Protein AF-A0A954BQ92-F1 (afdb_monomer_lite)

Foldseek 3Di:
DDDDPPPLDLPQLLAAQSQVVVCLVCLVVVCVVVVHDSVVSLQAADEAEAAASRLNNSLSCLPRNNCPLSHAYYEAAQHQDDNLLSVLVVLLVQRHEYAYEHEPVCVVSLVVSVVSNVVSVQDEAQDQDQAGGGNYYYYHYDPDDRVCRCVPVNVVVVNVVRYDDDRPDDD

Secondary structure (DSSP, 8-state):
----------GGGGSTTHHHHHHHHHHHHHHHHHTS-HHHHHHSPEEEEEEGGGHHHHHHHHHTS--GGGEEEEEEES--SS-HHHHHHHHHT-SSEEEEEE-GGGHHHHHHHHHHHHHTT---BSS--SSB-TT-EEEEE--S-TTTTTTTT-HHHHHHTTB-PPPPP--

Structure (mmCIF, N/CA/C/O backbone):
data_AF-A0A954BQ92-F1
#
_entry.id   AF-A0A954BQ92-F1
#
l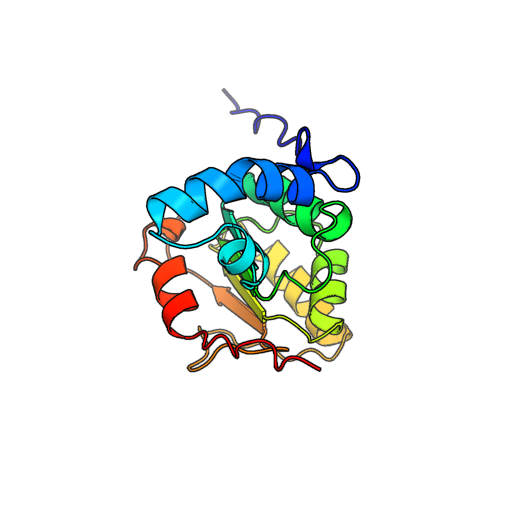oop_
_atom_site.group_PDB
_atom_site.id
_atom_site.type_symbol
_atom_site.label_atom_id
_atom_site.label_alt_id
_atom_site.label_comp_id
_atom_site.label_asym_id
_atom_site.label_entity_id
_atom_site.label_seq_id
_atom_site.pdbx_PDB_ins_code
_atom_site.Cartn_x
_atom_site.Cartn_y
_atom_site.Cartn_z
_atom_site.occupancy
_atom_site.B_iso_or_equiv
_atom_site.auth_seq_id
_atom_site.auth_comp_id
_atom_site.auth_asym_id
_atom_site.auth_atom_id
_atom_site.pdbx_PDB_model_num
ATOM 1 N N . LEU A 1 1 ? 11.957 27.428 -14.707 1.00 34.81 1 LEU A N 1
ATOM 2 C CA . LEU A 1 1 ? 11.793 27.307 -13.245 1.00 34.81 1 LEU A CA 1
ATOM 3 C C . LEU A 1 1 ? 11.556 25.841 -12.937 1.00 34.81 1 LEU A C 1
ATOM 5 O O . LEU A 1 1 ? 10.531 25.314 -13.349 1.00 34.81 1 LEU A O 1
ATOM 9 N N . GLY A 1 2 ? 12.549 25.173 -12.351 1.00 41.41 2 GLY A N 1
ATOM 10 C CA . GLY A 1 2 ? 12.405 23.792 -11.903 1.00 41.41 2 GLY A CA 1
ATOM 11 C C . GLY A 1 2 ? 11.449 23.765 -10.720 1.00 41.41 2 GLY A C 1
ATOM 12 O O . GLY A 1 2 ? 11.697 24.437 -9.725 1.00 41.41 2 GLY A O 1
ATOM 13 N N . LEU A 1 3 ? 10.339 23.046 -10.866 1.00 43.16 3 LEU A N 1
ATOM 14 C CA . LEU A 1 3 ? 9.513 22.639 -9.739 1.00 43.16 3 LEU A CA 1
ATOM 15 C C . LEU A 1 3 ? 10.374 21.707 -8.887 1.00 43.16 3 LEU A C 1
ATOM 17 O O . LEU A 1 3 ? 10.544 20.537 -9.226 1.00 43.16 3 LEU A O 1
ATOM 21 N N . GLU A 1 4 ? 10.968 22.248 -7.825 1.00 41.66 4 GLU A N 1
ATOM 22 C CA . GLU A 1 4 ? 11.440 21.433 -6.713 1.00 41.66 4 GLU A CA 1
ATOM 23 C C . GLU A 1 4 ? 10.261 20.566 -6.275 1.00 41.66 4 GLU A C 1
ATOM 25 O O . GLU A 1 4 ? 9.204 21.068 -5.883 1.00 41.66 4 GLU A O 1
ATOM 30 N N . VAL A 1 5 ? 10.421 19.251 -6.426 1.00 47.09 5 VAL A N 1
ATOM 31 C CA . VAL A 1 5 ? 9.535 18.269 -5.814 1.00 47.09 5 VAL A CA 1
ATOM 32 C C . VAL A 1 5 ? 9.545 18.609 -4.333 1.00 47.09 5 VAL A C 1
ATOM 34 O O . VAL A 1 5 ? 10.586 18.471 -3.693 1.00 47.09 5 VAL A O 1
ATOM 37 N N . ALA A 1 6 ? 8.425 19.137 -3.826 1.00 48.72 6 ALA A N 1
ATOM 38 C CA . ALA A 1 6 ? 8.273 19.467 -2.418 1.00 48.72 6 ALA A CA 1
ATOM 39 C C . ALA A 1 6 ? 8.827 18.302 -1.604 1.00 48.72 6 ALA A C 1
ATOM 41 O O . ALA A 1 6 ? 8.466 17.150 -1.873 1.00 48.72 6 ALA A O 1
ATOM 42 N N . ASP A 1 7 ? 9.746 18.615 -0.693 1.00 52.81 7 ASP A N 1
ATOM 43 C CA . ASP A 1 7 ? 10.447 17.653 0.144 1.00 52.81 7 ASP A CA 1
ATOM 44 C C . ASP A 1 7 ? 9.396 16.695 0.714 1.00 52.81 7 ASP A C 1
ATOM 46 O O . ASP A 1 7 ? 8.582 17.079 1.556 1.00 52.81 7 ASP A O 1
ATOM 50 N N . SER A 1 8 ? 9.285 15.495 0.127 1.00 58.53 8 SER A N 1
ATOM 51 C CA . SER A 1 8 ? 8.134 14.597 0.317 1.00 58.53 8 SER A CA 1
ATOM 52 C C . SER A 1 8 ? 8.294 13.851 1.642 1.00 58.53 8 SER A C 1
ATOM 54 O O . SER A 1 8 ? 8.355 12.626 1.715 1.00 58.53 8 SER A O 1
ATOM 56 N N . TYR A 1 9 ? 8.479 14.629 2.702 1.00 69.75 9 TYR A N 1
ATOM 57 C CA . TYR A 1 9 ? 8.734 14.187 4.050 1.00 69.75 9 TYR A CA 1
ATOM 58 C C . TYR A 1 9 ? 7.446 13.575 4.616 1.00 69.75 9 TYR A C 1
ATOM 60 O O . TYR A 1 9 ? 6.396 14.219 4.586 1.00 69.75 9 TYR A O 1
ATOM 68 N N . PRO A 1 10 ? 7.497 12.357 5.180 1.00 73.81 10 PRO A N 1
ATOM 69 C CA . PRO A 1 10 ? 6.305 11.651 5.658 1.00 73.81 10 PRO A CA 1
ATOM 70 C C . PRO A 1 10 ? 5.666 12.297 6.903 1.00 73.81 10 PRO A C 1
ATOM 72 O O . PRO A 1 10 ? 4.624 11.849 7.384 1.00 73.81 10 PRO A O 1
ATOM 75 N N . GLY A 1 11 ? 6.270 13.350 7.463 1.00 85.56 11 GLY A N 1
ATOM 76 C CA . GLY A 1 11 ? 5.728 14.071 8.609 1.00 85.56 11 GLY A CA 1
ATOM 77 C C . GLY A 1 11 ? 5.597 13.166 9.834 1.00 85.56 11 GLY A C 1
ATOM 78 O O . GLY A 1 11 ? 6.506 12.408 10.173 1.00 85.56 11 GLY A O 1
ATOM 79 N N . LYS A 1 12 ? 4.442 13.223 10.509 1.00 88.50 12 LYS A N 1
ATOM 80 C CA . LYS A 1 12 ? 4.156 12.368 11.674 1.00 88.50 12 LYS A CA 1
ATOM 81 C C . LYS A 1 12 ? 4.088 10.873 11.326 1.00 88.50 12 LYS A C 1
ATOM 83 O O . LYS A 1 12 ? 4.293 10.068 12.228 1.00 88.50 12 LYS A O 1
ATOM 88 N N . LEU A 1 13 ? 3.877 10.502 10.058 1.00 88.38 13 LEU A N 1
ATOM 89 C CA . LEU A 1 13 ? 3.882 9.101 9.612 1.00 88.38 13 LEU A CA 1
ATOM 90 C C . LEU A 1 13 ? 5.287 8.481 9.647 1.00 88.38 13 LEU A C 1
ATOM 92 O O . LEU A 1 13 ? 5.413 7.263 9.696 1.00 88.38 13 LEU A O 1
ATOM 96 N N . GLY A 1 14 ? 6.332 9.318 9.674 1.00 84.31 14 GLY A N 1
ATOM 97 C CA . GLY A 1 14 ? 7.726 8.909 9.878 1.00 84.31 14 GLY A CA 1
ATOM 98 C C . GLY A 1 14 ? 8.062 8.489 11.307 1.00 84.31 14 GLY A C 1
ATOM 99 O O . GLY A 1 14 ? 9.168 8.026 11.565 1.00 84.31 14 GLY A O 1
ATOM 100 N N . ARG A 1 15 ? 7.144 8.680 12.263 1.00 91.44 15 ARG A N 1
ATOM 101 C CA . ARG A 1 15 ? 7.358 8.301 13.664 1.00 91.44 15 ARG A CA 1
ATOM 102 C C . ARG A 1 15 ? 6.916 6.854 13.891 1.00 91.44 15 ARG A C 1
ATOM 104 O O . ARG A 1 15 ? 5.925 6.441 13.288 1.00 91.44 15 ARG A O 1
ATOM 111 N N . PRO A 1 16 ? 7.561 6.111 14.809 1.00 92.62 16 PRO A N 1
ATOM 112 C CA . PRO A 1 16 ? 7.059 4.810 15.240 1.00 92.62 16 PRO A CA 1
ATOM 113 C C . PRO A 1 16 ? 5.588 4.894 15.678 1.00 92.62 16 PRO A C 1
ATOM 115 O O . PRO A 1 16 ? 5.240 5.706 16.535 1.00 92.62 16 PRO A O 1
ATOM 118 N N . GLY A 1 17 ? 4.722 4.088 15.062 1.00 92.81 17 GLY A N 1
ATOM 119 C CA . GLY A 1 17 ? 3.275 4.063 15.299 1.00 92.81 17 GLY A CA 1
ATOM 120 C C . GLY A 1 17 ? 2.493 5.244 14.709 1.00 92.81 17 GLY A C 1
ATOM 121 O O . GLY A 1 17 ? 1.307 5.383 14.996 1.00 92.81 17 GLY A O 1
ATOM 122 N N . GLY A 1 18 ? 3.117 6.105 13.897 1.00 93.50 18 GLY A N 1
ATOM 123 C CA . GLY A 1 18 ? 2.498 7.337 13.399 1.00 93.50 18 GLY A CA 1
ATOM 124 C C . GLY A 1 18 ? 1.237 7.099 12.566 1.00 93.50 18 GLY A C 1
ATOM 125 O O . GLY A 1 18 ? 0.247 7.812 12.722 1.00 93.50 18 GLY A O 1
ATOM 126 N N . THR A 1 19 ? 1.238 6.067 11.722 1.00 94.31 19 THR A N 1
ATOM 127 C CA . THR A 1 19 ? 0.059 5.715 10.919 1.00 94.31 19 THR A CA 1
ATOM 128 C C . THR A 1 19 ? -1.044 5.097 11.775 1.00 94.31 19 THR A C 1
ATOM 130 O O . THR A 1 19 ? -2.206 5.451 11.604 1.00 94.31 19 THR A O 1
ATOM 133 N N . ALA A 1 20 ? -0.711 4.235 12.739 1.00 94.69 20 ALA A N 1
ATOM 134 C CA . ALA A 1 20 ? -1.680 3.700 13.694 1.00 94.69 20 ALA A CA 1
ATOM 135 C C . ALA A 1 20 ? -2.348 4.817 14.510 1.00 94.69 20 ALA A C 1
ATOM 137 O O . ALA A 1 20 ? -3.561 4.779 14.701 1.00 94.69 20 ALA A O 1
ATOM 138 N N . ALA A 1 21 ? -1.588 5.836 14.922 1.00 95.19 21 ALA A N 1
ATOM 139 C CA . ALA A 1 21 ? -2.128 7.011 15.601 1.00 95.19 21 ALA A CA 1
ATOM 140 C C . ALA A 1 21 ? -3.103 7.793 14.707 1.00 95.19 21 ALA A C 1
ATOM 142 O O . ALA A 1 21 ? -4.207 8.096 15.148 1.00 95.19 21 ALA A O 1
ATOM 143 N N . LEU A 1 22 ? -2.746 8.045 13.440 1.00 95.12 22 LEU A N 1
ATOM 144 C CA . LEU A 1 22 ? -3.651 8.694 12.482 1.00 95.12 22 LEU A CA 1
ATOM 145 C C . LEU A 1 22 ? -4.955 7.903 12.304 1.00 95.12 22 LEU A C 1
ATOM 147 O O . LEU A 1 22 ? -6.037 8.485 12.294 1.00 95.12 22 LEU A O 1
ATOM 151 N N . ILE A 1 23 ? -4.865 6.579 12.163 1.00 95.06 23 ILE A N 1
ATOM 152 C CA . ILE A 1 23 ? -6.051 5.732 12.012 1.00 95.06 23 ILE A CA 1
ATOM 153 C C . ILE A 1 23 ? -6.906 5.785 13.276 1.00 95.06 23 ILE A C 1
ATOM 155 O O . ILE A 1 23 ? -8.111 5.968 13.166 1.00 95.06 23 ILE A O 1
ATOM 159 N N . ALA A 1 24 ? -6.299 5.691 14.460 1.00 95.38 24 ALA A N 1
ATOM 160 C CA . ALA A 1 24 ? -7.016 5.797 15.727 1.00 95.38 24 ALA A CA 1
ATOM 161 C C . ALA A 1 24 ? -7.727 7.153 15.886 1.00 95.38 24 ALA A C 1
ATOM 163 O O . ALA A 1 24 ? -8.864 7.190 16.347 1.00 95.38 24 ALA A O 1
ATOM 164 N N . GLU A 1 25 ? -7.095 8.250 15.457 1.00 96.75 25 GLU A N 1
ATOM 165 C CA . GLU A 1 25 ? -7.699 9.589 15.453 1.00 96.75 25 GLU A CA 1
ATOM 166 C C . GLU A 1 25 ? -8.899 9.699 14.504 1.00 96.75 25 GLU A C 1
ATOM 168 O O . GLU A 1 25 ? -9.825 10.448 14.808 1.00 96.75 25 GLU A O 1
ATOM 173 N N . ALA A 1 26 ? -8.884 8.974 13.379 1.00 96.44 26 ALA A N 1
ATOM 174 C CA . ALA A 1 26 ? -9.943 8.988 12.368 1.00 96.44 26 ALA A CA 1
ATOM 175 C C . ALA A 1 26 ? -11.066 7.966 12.623 1.00 96.44 26 ALA A C 1
ATOM 177 O O . ALA A 1 26 ? -12.165 8.106 12.080 1.00 96.44 26 ALA A O 1
ATOM 178 N N . THR A 1 27 ? -10.807 6.921 13.415 1.00 97.31 27 THR A N 1
ATOM 179 C CA . THR A 1 27 ? -11.748 5.822 13.678 1.00 97.31 27 THR A CA 1
ATOM 180 C C . THR A 1 27 ? -13.128 6.309 14.143 1.00 97.31 27 THR A C 1
ATOM 182 O O . THR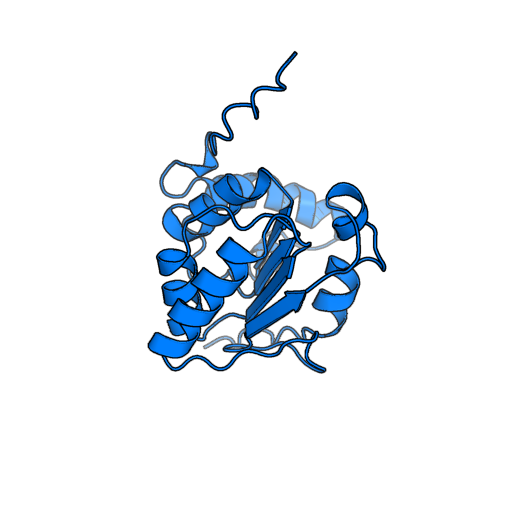 A 1 27 ? -14.117 5.843 13.570 1.00 97.31 27 THR A O 1
ATOM 185 N N . PRO A 1 28 ? -13.263 7.225 15.128 1.00 97.38 28 PRO A N 1
ATOM 186 C CA . PRO A 1 28 ? -14.580 7.671 15.591 1.00 97.38 28 PRO A CA 1
ATOM 187 C C . PRO A 1 28 ? -15.420 8.332 14.489 1.00 97.38 28 PRO A C 1
ATOM 189 O O . PRO A 1 28 ? -16.612 8.059 14.369 1.00 97.38 28 PRO A O 1
ATOM 192 N N . GLN A 1 29 ? -14.795 9.151 13.647 1.00 97.75 29 GLN A N 1
ATOM 193 C CA . GLN A 1 29 ? -15.446 9.884 12.562 1.00 97.75 29 GLN A CA 1
ATOM 194 C C . GLN A 1 29 ? -15.824 8.936 11.423 1.00 97.75 29 GLN A C 1
ATOM 196 O O . GLN A 1 29 ? -16.904 9.051 10.851 1.00 97.75 29 GLN A O 1
ATOM 201 N N . LEU A 1 30 ? -14.967 7.960 11.109 1.00 96.50 30 LEU A N 1
ATOM 202 C CA . LEU A 1 30 ? -15.291 6.909 10.142 1.00 96.50 30 LEU A CA 1
ATOM 203 C C . LEU A 1 30 ? -16.458 6.042 10.622 1.00 96.50 30 LEU A C 1
ATOM 205 O O . LEU A 1 30 ? -17.314 5.679 9.818 1.00 96.50 30 LEU A O 1
ATOM 209 N N . ALA A 1 31 ? -16.508 5.731 11.918 1.00 97.50 31 ALA A N 1
ATOM 210 C CA . ALA A 1 31 ? -17.599 4.974 12.518 1.00 97.50 31 ALA A CA 1
ATOM 211 C C . ALA A 1 31 ? -18.934 5.727 12.400 1.00 97.50 31 ALA A C 1
ATOM 213 O O . ALA A 1 31 ? -19.928 5.141 11.970 1.00 97.50 31 ALA A O 1
ATOM 214 N N . GLU A 1 32 ? -18.934 7.031 12.688 1.00 97.75 32 GLU A N 1
ATOM 215 C CA . GLU A 1 32 ? -20.100 7.903 12.513 1.00 97.75 32 GLU A CA 1
ATOM 216 C C . GLU A 1 32 ? -20.557 7.958 11.048 1.00 97.75 32 GLU A C 1
ATOM 218 O O . GLU A 1 32 ? -21.716 7.667 10.754 1.00 97.75 32 GLU A O 1
ATOM 223 N N . LEU A 1 33 ? -19.642 8.246 10.115 1.00 97.19 33 LEU A N 1
ATOM 224 C CA . LEU A 1 33 ? -19.946 8.343 8.682 1.00 97.19 33 LEU A CA 1
ATOM 225 C C . LEU A 1 33 ? -20.484 7.033 8.093 1.00 97.19 33 LEU A C 1
ATOM 227 O O . LEU A 1 33 ? -21.337 7.058 7.208 1.00 97.19 33 LEU A O 1
ATOM 231 N N . ALA A 1 34 ? -19.984 5.893 8.567 1.00 94.56 34 ALA A N 1
ATOM 232 C CA . ALA A 1 34 ? -20.411 4.575 8.110 1.00 94.56 34 ALA A CA 1
ATOM 233 C C . ALA A 1 34 ? -21.619 4.015 8.886 1.00 94.56 34 ALA A C 1
ATOM 235 O O . ALA A 1 34 ? -22.092 2.930 8.550 1.00 94.56 34 ALA A O 1
ATOM 236 N N . GLY A 1 35 ? -22.119 4.714 9.914 1.00 96.81 35 GLY A N 1
ATOM 237 C CA . GLY A 1 35 ? -23.233 4.243 10.744 1.00 96.81 35 GLY A CA 1
ATOM 238 C C . GLY A 1 35 ? -22.920 2.947 11.500 1.00 96.81 35 GLY A C 1
ATOM 239 O O . GLY A 1 35 ? -23.772 2.067 11.609 1.00 96.81 35 GLY A O 1
ATOM 240 N N . THR A 1 36 ? -21.685 2.801 11.984 1.00 96.62 36 THR A N 1
ATOM 241 C CA . THR A 1 36 ? -21.159 1.590 12.635 1.00 96.62 36 THR A CA 1
ATOM 242 C C . THR A 1 36 ? -20.412 1.939 13.929 1.00 96.62 36 THR A C 1
ATOM 244 O O . THR A 1 36 ? -20.262 3.107 14.274 1.00 96.62 36 THR A O 1
ATOM 247 N N . SER A 1 37 ? -19.934 0.943 14.681 1.00 97.12 37 SER A N 1
ATOM 248 C CA . SER A 1 37 ? -19.092 1.187 15.862 1.00 97.12 37 SER A CA 1
ATOM 249 C C . SER A 1 37 ? -17.609 1.367 15.515 1.00 97.12 37 SER A C 1
ATOM 251 O O . SER A 1 37 ? -17.100 0.774 14.562 1.00 97.12 37 SER A O 1
ATOM 253 N N . ALA A 1 38 ? -16.887 2.120 16.351 1.00 96.38 38 ALA A N 1
ATOM 254 C CA . ALA A 1 38 ? -15.428 2.242 16.281 1.00 96.38 38 ALA A CA 1
ATOM 255 C C . ALA A 1 38 ? -14.731 0.869 16.316 1.00 96.38 38 ALA A C 1
ATOM 257 O O . ALA A 1 38 ? -13.859 0.600 15.496 1.00 96.38 38 ALA A O 1
ATOM 258 N N . ALA A 1 39 ? -15.198 -0.041 17.179 1.00 95.56 39 ALA A N 1
ATOM 259 C CA . ALA A 1 39 ? -14.677 -1.405 17.272 1.00 95.56 39 ALA A CA 1
ATOM 260 C C . ALA A 1 39 ? -14.823 -2.190 15.955 1.00 95.56 39 ALA A C 1
ATOM 262 O O . ALA A 1 39 ? -13.949 -2.975 15.591 1.00 95.56 39 ALA A O 1
ATOM 263 N N . GLN A 1 40 ? -15.910 -1.970 15.208 1.00 95.06 40 GLN A N 1
ATOM 264 C CA . GLN A 1 40 ? -16.069 -2.574 13.885 1.00 95.06 40 GLN A CA 1
ATOM 265 C C . GLN A 1 40 ? -15.069 -1.992 12.883 1.00 95.06 40 GLN A C 1
ATOM 267 O O . GLN A 1 40 ? -14.478 -2.768 12.142 1.00 95.06 40 GLN A O 1
ATOM 272 N N . ILE A 1 41 ? -14.821 -0.677 12.888 1.00 95.38 41 ILE A N 1
ATOM 273 C CA . ILE A 1 41 ? -13.796 -0.043 12.036 1.00 95.38 41 ILE A CA 1
ATOM 274 C C . ILE A 1 41 ? -12.388 -0.556 12.378 1.00 95.38 41 ILE A C 1
ATOM 276 O O . ILE A 1 41 ? -11.590 -0.836 11.484 1.00 95.38 41 ILE A O 1
ATOM 280 N N . GLU A 1 42 ? -12.074 -0.732 13.659 1.00 94.00 42 GLU A N 1
ATOM 281 C CA . GLU A 1 42 ? -10.790 -1.270 14.128 1.00 94.00 42 GLU A CA 1
ATOM 282 C C . GLU A 1 42 ? -10.568 -2.736 13.739 1.00 94.00 42 GLU A C 1
ATOM 284 O O . GLU A 1 42 ? -9.428 -3.154 13.547 1.00 94.00 42 GLU A O 1
ATOM 289 N N . ALA A 1 43 ? -11.638 -3.509 13.564 1.00 92.44 43 ALA A N 1
ATOM 290 C CA . ALA A 1 43 ? -11.557 -4.888 13.094 1.00 92.44 43 ALA A CA 1
ATOM 291 C C . ALA A 1 43 ? -11.388 -5.003 11.568 1.00 92.44 43 ALA A C 1
ATOM 293 O O . ALA A 1 43 ? -11.076 -6.087 11.069 1.00 92.44 43 ALA A O 1
ATOM 294 N N . LEU A 1 44 ? -11.600 -3.920 10.808 1.00 92.81 44 LEU A N 1
ATOM 295 C CA . LEU A 1 44 ? -11.501 -3.972 9.351 1.00 92.81 44 LEU A CA 1
ATOM 296 C C . LEU A 1 44 ? -10.043 -4.101 8.885 1.00 92.81 44 LEU A C 1
ATOM 298 O O . LEU A 1 44 ? -9.150 -3.445 9.444 1.00 92.81 44 LEU A O 1
ATOM 302 N N . PRO A 1 45 ? -9.798 -4.891 7.825 1.00 93.75 45 PRO A N 1
ATOM 303 C CA . PRO A 1 45 ? -8.530 -4.853 7.116 1.00 93.75 45 PRO A CA 1
ATOM 304 C C . PRO A 1 45 ? -8.328 -3.487 6.446 1.00 93.75 45 PRO A C 1
ATOM 306 O O . PRO A 1 45 ? -9.275 -2.841 5.996 1.00 93.75 45 PRO A O 1
ATOM 309 N N . LEU A 1 46 ? -7.074 -3.063 6.362 1.00 93.94 46 LEU A N 1
ATOM 310 C CA . LEU A 1 46 ? -6.632 -1.807 5.775 1.00 93.94 46 LEU A CA 1
ATOM 311 C C . LEU A 1 46 ? -6.032 -2.056 4.393 1.00 93.94 46 LEU A C 1
ATOM 313 O O . LEU A 1 46 ? -5.237 -2.979 4.207 1.00 93.94 46 LEU A O 1
ATOM 317 N N . VAL A 1 47 ? -6.372 -1.184 3.448 1.00 94.56 47 VAL A N 1
ATOM 318 C CA . VAL A 1 47 ? -5.678 -1.071 2.164 1.00 94.56 47 VAL A CA 1
ATOM 319 C C . VAL A 1 47 ? -5.015 0.293 2.114 1.00 94.56 47 VAL A C 1
ATOM 321 O O . VAL A 1 47 ? -5.682 1.312 2.293 1.00 94.56 47 VAL A O 1
ATOM 324 N N . LEU A 1 48 ? -3.706 0.314 1.882 1.00 93.75 48 LEU A N 1
ATOM 325 C CA . LEU A 1 48 ? -2.943 1.548 1.723 1.00 93.75 48 LEU A CA 1
ATOM 326 C C . LEU A 1 48 ? -2.807 1.858 0.235 1.00 93.75 48 LEU A C 1
ATOM 328 O O . LEU A 1 48 ? -2.382 1.001 -0.534 1.00 93.75 48 LEU A O 1
ATOM 332 N N . ALA A 1 49 ? -3.158 3.076 -0.171 1.00 93.50 49 ALA A N 1
ATOM 333 C CA . ALA A 1 49 ? -3.039 3.520 -1.554 1.00 93.50 49 ALA A CA 1
ATOM 334 C C . ALA A 1 49 ? -2.164 4.775 -1.640 1.00 93.50 49 ALA A C 1
ATOM 336 O O . ALA A 1 49 ? -2.352 5.713 -0.867 1.00 93.50 49 ALA A O 1
ATOM 337 N N . GLY A 1 50 ? -1.212 4.793 -2.572 1.00 92.12 50 GLY A N 1
ATOM 338 C CA . GLY A 1 50 ? -0.282 5.904 -2.772 1.00 92.12 50 GLY A CA 1
ATOM 339 C C . GLY A 1 50 ? -0.198 6.308 -4.238 1.00 92.12 50 GLY A C 1
ATOM 340 O O . GLY A 1 50 ? -0.088 5.448 -5.107 1.00 92.12 50 GLY A O 1
ATOM 341 N N . PHE A 1 51 ? -0.231 7.615 -4.499 1.00 92.56 51 PHE A N 1
ATOM 342 C CA . PHE A 1 51 ? -0.049 8.199 -5.828 1.00 92.56 51 PHE A CA 1
ATOM 343 C C . PHE A 1 51 ? 1.066 9.244 -5.809 1.00 92.56 51 PHE A C 1
ATOM 345 O O . PHE A 1 51 ? 1.112 10.061 -4.884 1.00 92.56 51 PHE A O 1
ATOM 352 N N . SER A 1 52 ? 1.926 9.255 -6.834 1.00 89.12 52 SER A N 1
ATOM 353 C CA . SER A 1 52 ? 3.005 10.237 -6.986 1.00 89.12 52 SER A CA 1
ATOM 354 C C . SER A 1 52 ? 3.828 10.378 -5.688 1.00 89.12 52 SER A C 1
ATOM 356 O O . SER A 1 52 ? 4.255 9.380 -5.106 1.00 89.12 52 SER A O 1
ATOM 358 N N . GLY A 1 53 ? 4.012 11.593 -5.165 1.00 86.19 53 GLY A N 1
ATOM 359 C CA . GLY A 1 53 ? 4.719 11.847 -3.899 1.00 86.19 53 GLY A CA 1
ATOM 360 C C . GLY A 1 53 ? 4.147 11.139 -2.656 1.00 86.19 53 GLY A C 1
ATOM 361 O O . GLY A 1 53 ? 4.832 11.049 -1.637 1.00 86.19 53 GLY A O 1
ATOM 362 N N . GLY A 1 54 ? 2.936 10.573 -2.728 1.00 87.75 54 GLY A N 1
ATOM 363 C CA . GLY A 1 54 ? 2.340 9.757 -1.665 1.00 87.75 54 GLY A CA 1
ATOM 364 C C . GLY A 1 54 ? 3.118 8.474 -1.345 1.00 87.75 54 GLY A C 1
ATOM 365 O O . GLY A 1 54 ? 2.903 7.885 -0.286 1.00 87.75 54 GLY A O 1
ATOM 366 N N . TRP A 1 55 ? 4.056 8.070 -2.208 1.00 89.38 55 TRP A N 1
ATOM 367 C CA . TRP A 1 55 ? 4.936 6.923 -1.984 1.00 89.38 55 TRP A CA 1
ATOM 368 C C . TRP A 1 55 ? 5.640 6.943 -0.637 1.00 89.38 55 TRP A C 1
ATOM 370 O O . TRP A 1 55 ? 5.572 5.972 0.106 1.00 89.38 55 TRP A O 1
ATOM 380 N N . ARG A 1 56 ? 6.275 8.065 -0.287 1.00 87.12 56 ARG A N 1
ATOM 381 C CA . ARG A 1 56 ? 7.084 8.150 0.936 1.00 87.12 56 ARG A CA 1
ATOM 382 C C . ARG A 1 56 ? 6.232 8.013 2.193 1.00 87.12 56 ARG A C 1
ATOM 384 O O . ARG A 1 56 ? 6.680 7.444 3.182 1.00 87.12 56 ARG A O 1
ATOM 391 N N . ALA A 1 57 ? 4.991 8.496 2.154 1.00 89.31 57 ALA A N 1
ATOM 392 C CA . ALA A 1 57 ? 4.029 8.294 3.233 1.00 89.31 57 ALA A CA 1
ATOM 393 C C . ALA A 1 57 ? 3.580 6.827 3.333 1.00 89.31 57 ALA A C 1
ATOM 395 O O . ALA A 1 57 ? 3.457 6.297 4.440 1.00 89.31 57 ALA A O 1
ATOM 396 N N . LEU A 1 58 ? 3.361 6.167 2.192 1.00 91.31 58 LEU A N 1
ATOM 397 C CA . LEU A 1 58 ? 2.991 4.755 2.123 1.00 91.31 58 LEU A CA 1
ATOM 398 C C . LEU A 1 58 ? 4.129 3.859 2.620 1.00 91.31 58 LEU A C 1
ATOM 400 O O . LEU A 1 58 ? 3.915 3.071 3.536 1.00 91.31 58 LEU A O 1
ATOM 404 N N . GLU A 1 59 ? 5.337 4.029 2.086 1.00 88.94 59 GLU A N 1
ATOM 405 C CA . GLU A 1 59 ? 6.547 3.317 2.506 1.00 88.94 59 GLU A CA 1
ATOM 406 C C . GLU A 1 59 ? 6.785 3.493 4.011 1.00 88.94 59 GLU A C 1
ATOM 408 O O . GLU A 1 59 ? 6.904 2.517 4.751 1.00 88.94 59 GLU A O 1
ATOM 413 N N . SER A 1 60 ? 6.738 4.735 4.501 1.00 89.06 60 SER A N 1
ATOM 414 C CA . SER A 1 60 ? 6.864 5.029 5.930 1.00 89.06 60 SER A CA 1
ATOM 415 C C . SER A 1 60 ? 5.780 4.350 6.770 1.00 89.06 60 SER A C 1
ATOM 417 O O . SER A 1 60 ? 6.047 3.911 7.887 1.00 89.06 60 SER A O 1
ATOM 419 N N . SER A 1 61 ? 4.558 4.230 6.250 1.00 91.25 61 SER A N 1
ATOM 420 C CA . SER A 1 61 ? 3.467 3.538 6.941 1.00 91.25 61 SER A CA 1
ATOM 421 C C . SER A 1 61 ? 3.685 2.029 7.026 1.00 91.25 61 SER A C 1
ATOM 423 O O . SER A 1 61 ? 3.255 1.415 8.001 1.00 91.25 61 SER A O 1
ATOM 425 N N . LEU A 1 62 ? 4.372 1.428 6.055 1.00 88.88 62 LEU A N 1
ATOM 426 C CA . LEU A 1 62 ? 4.739 0.013 6.106 1.00 88.88 62 LEU A CA 1
ATOM 427 C C . LEU A 1 62 ? 5.853 -0.237 7.125 1.00 88.88 62 LEU A C 1
ATOM 429 O O . LEU A 1 62 ? 5.742 -1.158 7.929 1.00 88.88 62 LEU A O 1
ATOM 433 N N . ILE A 1 63 ? 6.889 0.607 7.136 1.00 87.06 63 ILE A N 1
ATOM 434 C CA . ILE A 1 63 ? 8.075 0.418 7.990 1.00 87.06 63 ILE A CA 1
ATOM 435 C C . ILE A 1 63 ? 7.797 0.837 9.439 1.00 87.06 63 ILE A C 1
ATOM 437 O O . ILE A 1 63 ? 8.152 0.140 10.388 1.00 87.06 63 ILE A O 1
ATOM 441 N N . HIS A 1 64 ? 7.172 1.999 9.627 1.00 87.19 64 HIS A N 1
ATOM 442 C CA . HIS A 1 64 ? 7.030 2.648 10.932 1.00 87.19 64 HIS A CA 1
ATOM 443 C C . HIS A 1 64 ? 5.584 2.742 11.408 1.00 87.19 64 HIS A C 1
ATOM 445 O O . HIS A 1 64 ? 5.351 3.098 12.561 1.00 87.19 64 HIS A O 1
ATOM 451 N N . GLY A 1 65 ? 4.599 2.431 10.564 1.00 85.50 65 GLY A N 1
ATOM 452 C CA . GLY A 1 65 ? 3.207 2.790 10.825 1.00 85.50 65 GLY A CA 1
ATOM 453 C C . GLY A 1 65 ? 2.545 2.050 11.983 1.00 85.50 65 GLY A C 1
ATOM 454 O O . GLY A 1 65 ? 1.513 2.511 12.455 1.00 85.50 65 GLY A O 1
ATOM 455 N N . GLY A 1 66 ? 3.112 0.940 12.470 1.00 87.88 66 GLY A N 1
ATOM 456 C CA . GLY A 1 66 ? 2.553 0.191 13.605 1.00 87.88 66 GLY A CA 1
ATOM 457 C C . GLY A 1 66 ? 1.207 -0.477 13.303 1.00 87.88 66 GLY A C 1
ATOM 458 O O . GLY A 1 66 ? 0.412 -0.703 14.208 1.00 87.88 66 GLY A O 1
ATOM 459 N N . LEU A 1 67 ? 0.935 -0.773 12.029 1.00 86.88 67 LEU A N 1
ATOM 460 C CA . LEU A 1 67 ? -0.345 -1.322 11.567 1.00 86.88 67 LEU A CA 1
ATOM 461 C C . LEU A 1 67 ? -0.448 -2.849 11.714 1.00 86.88 67 LEU A C 1
ATOM 463 O O . LEU A 1 67 ? -1.538 -3.413 11.600 1.00 86.88 67 LEU A O 1
ATOM 467 N N . GLY A 1 68 ? 0.680 -3.516 11.978 1.00 82.88 68 GLY A N 1
ATOM 468 C CA . GLY A 1 68 ? 0.759 -4.963 12.145 1.00 82.88 68 GLY A CA 1
ATOM 469 C C . GLY A 1 68 ? 0.107 -5.713 10.983 1.00 82.88 68 GLY A C 1
ATOM 470 O O . GLY A 1 68 ? 0.291 -5.371 9.820 1.00 82.88 68 GLY A O 1
ATOM 471 N N . GLN A 1 69 ? -0.708 -6.713 11.318 1.00 85.19 69 GLN A N 1
ATOM 472 C CA . GLN A 1 69 ? -1.380 -7.584 10.347 1.00 85.19 69 GLN A CA 1
ATOM 473 C C . GLN A 1 69 ? -2.646 -6.990 9.728 1.00 85.19 69 GLN A C 1
ATOM 475 O O . GLN A 1 69 ? -3.337 -7.667 8.971 1.00 85.19 69 GLN A O 1
ATOM 480 N N . ARG A 1 70 ? -2.990 -5.735 10.049 1.00 90.75 70 ARG A N 1
ATOM 481 C CA . ARG A 1 70 ? -4.189 -5.107 9.486 1.00 90.75 70 ARG A CA 1
ATOM 482 C C . ARG A 1 70 ? -4.006 -4.704 8.030 1.00 90.75 70 ARG A C 1
ATOM 484 O O . ARG A 1 70 ? -5.011 -4.576 7.343 1.00 90.75 70 ARG A O 1
ATOM 491 N N . VAL A 1 71 ? -2.779 -4.493 7.550 1.00 93.31 71 VAL A N 1
ATOM 492 C CA . VAL A 1 71 ? -2.535 -4.133 6.144 1.00 93.31 71 VAL A CA 1
ATOM 493 C C . VAL A 1 71 ? -2.739 -5.365 5.268 1.00 93.31 71 VAL A C 1
ATOM 495 O O . VAL A 1 71 ? -1.867 -6.220 5.165 1.00 93.31 71 VAL A O 1
ATOM 498 N N . ALA A 1 72 ? -3.905 -5.448 4.636 1.00 94.31 72 ALA A N 1
ATOM 499 C CA . ALA A 1 72 ? -4.281 -6.558 3.769 1.00 94.31 72 ALA A CA 1
ATOM 500 C C . ALA A 1 72 ? -3.966 -6.291 2.293 1.00 94.31 72 ALA A C 1
ATOM 502 O O . ALA A 1 72 ? -3.925 -7.233 1.504 1.00 94.31 72 ALA A O 1
ATOM 503 N N . GLY A 1 73 ? -3.754 -5.030 1.912 1.00 94.81 73 GLY A N 1
ATOM 504 C CA . GLY A 1 73 ? -3.490 -4.662 0.528 1.00 94.81 73 GLY A CA 1
ATOM 505 C C . GLY A 1 73 ? -2.712 -3.363 0.375 1.00 94.81 73 GLY A C 1
ATOM 506 O O . GLY A 1 73 ? -2.843 -2.442 1.185 1.00 94.81 73 GLY A O 1
ATOM 507 N N . ILE A 1 74 ? -1.934 -3.284 -0.699 1.00 95.06 74 ILE A N 1
ATOM 508 C CA . ILE A 1 74 ? -1.221 -2.084 -1.129 1.00 95.06 74 ILE A CA 1
ATOM 509 C C . ILE A 1 74 ? -1.583 -1.795 -2.584 1.00 95.06 74 ILE A C 1
ATOM 511 O O . ILE A 1 74 ? -1.505 -2.675 -3.444 1.00 95.06 74 ILE A O 1
ATOM 515 N N . VAL A 1 75 ? -1.941 -0.543 -2.859 1.00 95.25 75 VAL A N 1
ATOM 516 C CA . VAL A 1 75 ? -2.127 -0.013 -4.210 1.00 95.25 75 VAL A CA 1
ATOM 517 C C . VAL A 1 75 ? -1.117 1.099 -4.455 1.00 95.25 75 VAL A C 1
ATOM 519 O O . VAL A 1 75 ? -1.079 2.091 -3.728 1.00 95.25 75 VAL A O 1
ATOM 522 N N . VAL A 1 76 ? -0.314 0.961 -5.502 1.00 94.44 76 VAL A N 1
ATOM 523 C CA . VAL A 1 76 ? 0.668 1.972 -5.903 1.00 94.44 76 VAL A CA 1
ATOM 524 C C . VAL A 1 76 ? 0.287 2.498 -7.277 1.00 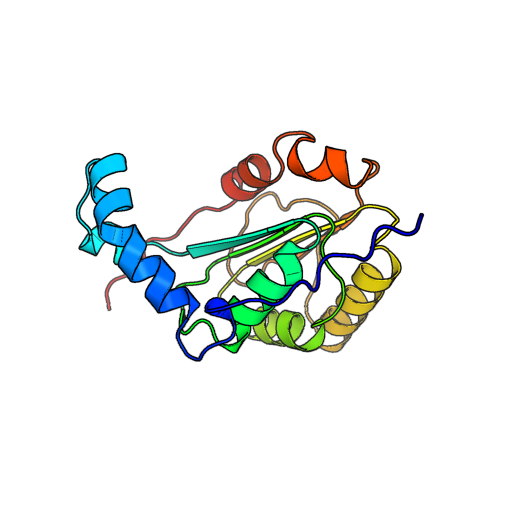94.44 76 VAL A C 1
ATOM 526 O O . VAL A 1 76 ? 0.137 1.718 -8.209 1.00 94.44 76 VAL A O 1
ATOM 529 N N . LEU A 1 77 ? 0.111 3.808 -7.406 1.00 93.88 77 LEU A N 1
ATOM 530 C CA . LEU A 1 77 ? -0.269 4.471 -8.651 1.00 93.88 77 LEU A CA 1
ATOM 531 C C . LEU A 1 77 ? 0.846 5.437 -9.046 1.00 93.88 77 LEU A C 1
ATOM 533 O O . LEU A 1 77 ? 0.997 6.489 -8.440 1.00 93.88 77 LEU A O 1
ATOM 537 N N . ASP A 1 78 ? 1.656 5.061 -10.025 1.00 92.06 78 ASP A N 1
ATOM 538 C CA . ASP A 1 78 ? 2.748 5.863 -10.586 1.00 92.06 78 ASP A CA 1
ATOM 539 C C . ASP A 1 78 ? 3.591 6.602 -9.532 1.00 92.06 78 ASP A C 1
ATOM 541 O O . ASP A 1 78 ? 3.805 7.816 -9.581 1.00 92.06 78 ASP A O 1
ATOM 545 N N . ALA A 1 79 ? 3.981 5.840 -8.509 1.00 88.62 79 ALA A N 1
ATOM 546 C CA . ALA A 1 79 ? 4.574 6.353 -7.280 1.00 88.62 79 ALA A CA 1
ATOM 547 C C . ALA A 1 79 ? 5.856 5.605 -6.874 1.00 88.62 79 ALA A C 1
ATOM 549 O O . ALA A 1 79 ? 6.463 5.938 -5.868 1.00 88.62 79 ALA A O 1
ATOM 550 N N . LEU A 1 80 ? 6.289 4.573 -7.601 1.00 85.31 80 LEU A N 1
ATOM 551 C CA . LEU A 1 80 ? 7.475 3.814 -7.200 1.00 85.31 80 LEU A CA 1
ATOM 552 C C . LEU A 1 80 ? 8.753 4.634 -7.432 1.00 85.31 80 LEU A C 1
ATOM 554 O O . LEU A 1 80 ? 9.198 4.786 -8.565 1.00 85.31 80 LEU A O 1
ATOM 558 N N . PHE A 1 81 ? 9.364 5.121 -6.347 1.00 81.12 81 PHE A N 1
ATOM 559 C CA . PHE A 1 81 ? 10.595 5.928 -6.390 1.00 81.12 81 PHE A CA 1
ATOM 560 C C . PHE A 1 81 ? 11.728 5.388 -5.493 1.00 81.12 81 PHE A C 1
ATOM 562 O O . PHE A 1 81 ? 12.716 6.082 -5.267 1.00 81.12 81 PHE A O 1
ATOM 569 N N . GLY A 1 82 ? 11.597 4.171 -4.955 1.00 83.69 82 GLY A N 1
ATOM 570 C CA . GLY A 1 82 ? 12.557 3.552 -4.033 1.00 83.69 82 GLY A CA 1
ATOM 571 C C . GLY A 1 82 ? 11.880 2.540 -3.108 1.00 83.69 82 GLY A C 1
ATOM 572 O O . GLY A 1 82 ? 10.726 2.189 -3.335 1.00 83.69 82 GLY A O 1
ATOM 573 N N . GLY A 1 83 ? 12.576 2.068 -2.068 1.00 82.38 83 GLY A N 1
ATOM 574 C CA . GLY A 1 83 ? 11.967 1.189 -1.057 1.00 82.38 83 GLY A CA 1
ATOM 575 C C . GLY A 1 83 ? 11.609 -0.216 -1.545 1.00 82.38 83 GLY A C 1
ATOM 576 O O . GLY A 1 83 ? 10.784 -0.890 -0.934 1.00 82.38 83 GLY A O 1
ATOM 577 N N . PHE A 1 84 ? 12.187 -0.659 -2.665 1.00 87.44 84 PHE A N 1
ATOM 578 C CA . PHE A 1 84 ? 11.803 -1.911 -3.326 1.00 87.44 84 PHE A CA 1
ATOM 579 C C . PHE A 1 84 ? 12.016 -3.140 -2.443 1.00 87.44 84 PHE A C 1
ATOM 581 O O . PHE A 1 84 ? 11.180 -4.038 -2.458 1.00 87.44 84 PHE A O 1
ATOM 588 N N . ASP A 1 85 ? 13.089 -3.151 -1.649 1.00 86.94 85 ASP A N 1
ATOM 589 C CA . ASP A 1 85 ? 13.382 -4.252 -0.730 1.00 86.94 85 ASP A CA 1
ATOM 590 C C . ASP A 1 85 ? 12.310 -4.335 0.369 1.00 86.94 85 ASP A C 1
ATOM 592 O O . ASP A 1 85 ? 11.745 -5.402 0.575 1.00 86.94 85 ASP A O 1
ATOM 596 N N . THR A 1 86 ? 11.902 -3.204 0.961 1.00 86.81 86 THR A N 1
ATOM 597 C CA . THR A 1 86 ? 10.783 -3.133 1.922 1.00 86.81 86 THR A CA 1
ATOM 598 C C . THR A 1 86 ? 9.494 -3.722 1.346 1.00 86.81 86 THR A C 1
ATOM 600 O O . THR A 1 86 ? 8.776 -4.467 2.013 1.00 86.81 86 THR A O 1
ATOM 603 N N . VAL A 1 87 ? 9.172 -3.382 0.096 1.00 87.94 87 VAL A N 1
ATOM 604 C CA . VAL A 1 87 ? 7.960 -3.872 -0.575 1.00 87.94 87 VAL A CA 1
ATOM 605 C C . VAL A 1 87 ? 8.065 -5.362 -0.868 1.00 87.94 87 VAL A C 1
ATOM 607 O O . VAL A 1 87 ? 7.098 -6.091 -0.656 1.00 87.94 87 VAL A O 1
ATOM 610 N N . ALA A 1 88 ? 9.220 -5.819 -1.351 1.00 89.12 88 ALA A N 1
ATOM 611 C CA . ALA A 1 88 ? 9.466 -7.226 -1.631 1.00 89.12 88 ALA A CA 1
ATOM 612 C C . ALA A 1 88 ? 9.411 -8.066 -0.345 1.00 89.12 88 ALA A C 1
ATOM 614 O O . ALA A 1 88 ? 8.767 -9.111 -0.338 1.00 89.12 88 ALA A O 1
ATOM 615 N N . GLU A 1 89 ? 9.995 -7.584 0.753 1.00 89.31 89 GLU A N 1
ATOM 616 C CA . GLU A 1 89 ? 9.918 -8.199 2.084 1.00 89.31 89 GLU A CA 1
ATOM 617 C C . GLU A 1 89 ? 8.479 -8.259 2.605 1.00 89.31 89 GLU A C 1
ATOM 619 O O . GLU A 1 89 ? 8.039 -9.297 3.099 1.00 89.31 89 GLU A O 1
ATOM 624 N N . TRP A 1 90 ? 7.701 -7.186 2.434 1.00 90.94 90 TRP A N 1
ATOM 625 C CA . TRP A 1 90 ? 6.278 -7.206 2.773 1.00 90.94 90 TRP A CA 1
ATOM 626 C C . TRP A 1 90 ? 5.493 -8.213 1.916 1.00 90.94 90 TRP A C 1
ATOM 628 O O . TRP A 1 90 ? 4.615 -8.905 2.424 1.00 90.94 90 TRP A O 1
ATOM 638 N N . CYS A 1 91 ? 5.821 -8.348 0.628 1.00 89.94 91 CYS A N 1
ATOM 639 C CA . CYS A 1 91 ? 5.199 -9.353 -0.238 1.00 89.94 91 CYS A CA 1
ATOM 640 C C . CYS A 1 91 ? 5.598 -10.786 0.154 1.00 89.94 91 CYS A C 1
ATOM 642 O O . CYS A 1 91 ? 4.761 -11.684 0.075 1.00 89.94 91 CYS A O 1
ATOM 644 N N . LEU A 1 92 ? 6.842 -11.001 0.599 1.00 88.94 92 LEU A N 1
ATOM 645 C CA . LEU A 1 92 ? 7.353 -12.295 1.074 1.00 88.94 92 LEU A CA 1
ATOM 646 C C . LEU A 1 92 ? 6.591 -12.817 2.292 1.00 88.94 92 LEU A C 1
ATOM 648 O O . LEU A 1 92 ? 6.417 -14.024 2.439 1.00 88.94 92 LEU A O 1
ATOM 652 N N . ASP A 1 93 ? 6.099 -11.915 3.137 1.00 86.75 93 ASP A N 1
ATOM 653 C CA . ASP A 1 93 ? 5.234 -12.260 4.263 1.00 86.75 93 ASP A CA 1
ATOM 654 C C . ASP A 1 93 ? 3.927 -12.944 3.815 1.00 86.75 93 ASP A C 1
ATOM 656 O O . ASP A 1 93 ? 3.302 -13.680 4.576 1.00 86.75 93 ASP A O 1
ATOM 660 N N . GLY A 1 94 ? 3.499 -12.716 2.566 1.00 84.25 94 GLY A N 1
ATOM 661 C CA . GLY A 1 94 ? 2.420 -13.453 1.905 1.00 84.25 94 GLY A CA 1
ATOM 662 C C . GLY A 1 94 ? 1.021 -13.224 2.481 1.00 84.25 94 GLY A C 1
ATOM 663 O O . GLY A 1 94 ? 0.066 -13.840 2.012 1.00 84.25 94 GLY A O 1
ATOM 664 N N . ARG A 1 95 ? 0.867 -12.350 3.484 1.00 85.69 95 ARG A N 1
ATOM 665 C CA . ARG A 1 95 ? -0.403 -12.099 4.191 1.00 85.69 95 ARG A CA 1
ATOM 666 C C . ARG A 1 95 ? -1.297 -11.053 3.523 1.00 85.69 95 ARG A C 1
ATOM 668 O O . ARG A 1 95 ? -2.502 -11.049 3.771 1.00 85.69 95 ARG A O 1
ATOM 675 N N . GLY A 1 96 ? -0.739 -10.214 2.652 1.00 92.19 96 GLY A N 1
ATOM 676 C CA . GLY A 1 96 ? -1.469 -9.199 1.890 1.00 92.19 96 GLY A CA 1
ATOM 677 C C . GLY A 1 96 ? -1.348 -9.373 0.376 1.00 92.19 96 GLY A C 1
ATOM 678 O O . GLY A 1 96 ? -0.794 -10.359 -0.107 1.00 92.19 96 GLY A O 1
ATOM 679 N N . TRP A 1 97 ? -1.880 -8.412 -0.375 1.00 95.31 97 TRP A N 1
ATOM 680 C CA . TRP A 1 97 ? -1.736 -8.325 -1.831 1.00 95.31 97 TRP A CA 1
ATOM 681 C C . TRP A 1 97 ? -1.177 -6.972 -2.287 1.00 95.31 97 TRP A C 1
ATOM 683 O O . TRP A 1 97 ? -1.446 -5.939 -1.678 1.00 95.31 97 TRP A O 1
ATOM 693 N N . LEU A 1 98 ? -0.435 -6.961 -3.394 1.00 95.62 98 LEU A N 1
ATOM 694 C CA . LEU A 1 98 ? 0.120 -5.757 -4.014 1.00 95.62 98 LEU A CA 1
ATOM 695 C C . LEU A 1 98 ? -0.426 -5.593 -5.432 1.00 95.62 98 LEU A C 1
ATOM 697 O O . LEU A 1 98 ? -0.345 -6.515 -6.242 1.00 95.62 98 LEU A O 1
ATOM 701 N N . VAL A 1 99 ? -0.909 -4.395 -5.752 1.00 96.19 99 VAL A N 1
ATOM 702 C CA . VAL A 1 99 ? -1.127 -3.967 -7.137 1.00 96.19 99 VAL A CA 1
ATOM 703 C C . VAL A 1 99 ? -0.414 -2.641 -7.363 1.00 96.19 99 VAL A C 1
ATOM 705 O O . VAL A 1 99 ? -0.744 -1.639 -6.732 1.00 96.19 99 VAL A O 1
ATOM 708 N N . ALA A 1 100 ? 0.551 -2.626 -8.275 1.00 94.94 100 ALA A N 1
ATOM 709 C CA . ALA A 1 100 ? 1.223 -1.414 -8.715 1.00 94.94 100 ALA A CA 1
ATOM 710 C C . ALA A 1 100 ? 0.866 -1.133 -10.177 1.00 94.94 100 ALA A C 1
ATOM 712 O O . ALA A 1 100 ? 0.995 -2.014 -11.021 1.00 94.94 100 ALA A O 1
ATOM 713 N N . VAL A 1 101 ? 0.406 0.080 -10.466 1.00 94.38 101 VAL A N 1
ATOM 714 C CA . VAL A 1 101 ? 0.093 0.569 -11.812 1.00 94.38 101 VAL A CA 1
ATOM 715 C C . VAL A 1 101 ? 1.022 1.736 -12.103 1.00 94.38 101 VAL A C 1
ATOM 717 O O . VAL A 1 101 ? 0.997 2.718 -11.362 1.00 94.38 101 VAL A O 1
ATOM 720 N N . SER A 1 102 ? 1.826 1.657 -13.157 1.00 91.88 102 SER A N 1
ATOM 721 C CA . SER A 1 102 ? 2.816 2.691 -13.475 1.00 91.88 102 SER A CA 1
ATOM 722 C C . SER A 1 102 ? 2.813 3.074 -14.938 1.00 91.88 102 SER A C 1
ATOM 724 O O . SER A 1 102 ? 2.662 2.229 -15.811 1.00 91.88 102 SER A O 1
ATOM 726 N N . GLY A 1 103 ? 3.016 4.363 -15.191 1.00 90.81 103 GLY A N 1
ATOM 727 C CA . GLY A 1 103 ? 3.317 4.865 -16.521 1.00 90.81 103 GLY A CA 1
ATOM 728 C C . GLY A 1 103 ? 4.808 4.750 -16.834 1.00 90.81 103 GLY A C 1
ATOM 729 O O . GLY A 1 103 ? 5.624 4.317 -16.015 1.00 90.81 103 GLY A O 1
ATOM 730 N N . SER A 1 104 ? 5.184 5.228 -18.018 1.00 87.12 104 SER A N 1
ATOM 731 C CA . SER A 1 104 ? 6.563 5.183 -18.526 1.00 87.12 104 SER A CA 1
ATOM 732 C C . SER A 1 104 ? 7.604 5.820 -17.593 1.00 87.12 104 SER A C 1
ATOM 734 O O . SER A 1 104 ? 8.750 5.379 -17.554 1.00 87.12 104 SER A O 1
ATOM 736 N N . ARG A 1 105 ? 7.216 6.817 -16.786 1.00 86.25 105 ARG A N 1
ATOM 737 C CA . ARG A 1 105 ? 8.103 7.511 -15.831 1.00 86.25 105 ARG A CA 1
ATOM 738 C C . ARG A 1 105 ? 8.618 6.617 -14.704 1.00 86.25 105 ARG A C 1
ATOM 740 O O . ARG A 1 105 ? 9.655 6.930 -14.127 1.00 86.25 105 ARG A O 1
ATOM 747 N N . CYS A 1 106 ? 7.900 5.544 -14.386 1.00 87.25 106 CYS A N 1
ATOM 748 C CA . CYS A 1 106 ? 8.262 4.602 -13.331 1.00 87.25 106 CYS A CA 1
ATOM 749 C C . CYS A 1 106 ? 8.735 3.250 -13.893 1.00 87.25 106 CYS A C 1
ATOM 751 O O . CYS A 1 106 ? 8.871 2.304 -13.121 1.00 87.25 106 CYS A O 1
ATOM 753 N N . ALA A 1 107 ? 8.994 3.135 -15.203 1.00 88.19 107 ALA A N 1
ATOM 754 C CA . ALA A 1 107 ? 9.335 1.863 -15.848 1.00 88.19 107 ALA A CA 1
ATOM 755 C C . ALA A 1 107 ? 10.579 1.196 -15.229 1.00 88.19 107 ALA A C 1
ATOM 757 O O . ALA A 1 107 ? 10.531 0.023 -14.863 1.00 88.19 107 ALA A O 1
ATOM 758 N N . ASP A 1 108 ? 11.658 1.956 -15.013 1.00 91.25 108 ASP A N 1
ATOM 759 C CA . ASP A 1 108 ? 12.893 1.438 -14.402 1.00 91.25 108 ASP A CA 1
ATOM 760 C C . ASP A 1 108 ? 12.679 0.992 -12.945 1.00 91.25 108 ASP A C 1
ATOM 762 O O . ASP A 1 108 ? 13.201 -0.036 -12.501 1.00 91.25 108 ASP A O 1
ATOM 766 N N . ALA A 1 109 ? 11.866 1.740 -12.193 1.00 91.31 109 ALA A N 1
ATOM 767 C CA . ALA A 1 109 ? 11.500 1.393 -10.823 1.00 91.31 109 ALA A CA 1
ATOM 768 C C . ALA A 1 109 ? 10.647 0.114 -10.779 1.00 91.31 109 ALA A C 1
ATOM 770 O O . ALA A 1 109 ? 10.867 -0.752 -9.930 1.00 91.31 109 ALA A O 1
ATOM 771 N N . MET A 1 110 ? 9.720 -0.043 -11.727 1.00 92.19 110 MET A N 1
ATOM 772 C CA . MET A 1 110 ? 8.895 -1.242 -11.857 1.00 92.19 110 MET A CA 1
ATOM 773 C C . MET A 1 110 ? 9.729 -2.462 -12.252 1.00 92.19 110 MET A C 1
ATOM 775 O O . MET A 1 110 ? 9.556 -3.535 -11.675 1.00 92.19 110 MET A O 1
ATOM 779 N N . ALA A 1 111 ? 10.684 -2.297 -13.172 1.00 93.81 111 ALA A N 1
ATOM 780 C CA . ALA A 1 111 ? 11.629 -3.342 -13.555 1.00 93.81 111 ALA A CA 1
ATOM 781 C C . ALA A 1 111 ? 12.511 -3.771 -12.371 1.00 93.81 111 ALA A C 1
ATOM 783 O O . ALA A 1 111 ? 12.720 -4.964 -12.153 1.00 93.81 111 ALA A O 1
ATOM 784 N N . THR A 1 112 ? 12.962 -2.812 -11.558 1.00 94.38 112 THR A N 1
ATOM 785 C CA . THR A 1 112 ? 13.746 -3.089 -10.346 1.00 94.38 112 THR A CA 1
ATOM 786 C C . THR A 1 112 ? 12.931 -3.877 -9.319 1.00 94.38 112 THR A C 1
ATOM 788 O O . THR A 1 112 ? 13.404 -4.884 -8.793 1.00 94.38 112 THR A O 1
ATOM 791 N N . LEU A 1 113 ? 11.684 -3.475 -9.055 1.00 93.88 113 LEU A N 1
ATOM 792 C CA . LEU A 1 113 ? 10.796 -4.220 -8.161 1.00 93.88 113 LEU A CA 1
ATOM 793 C C . LEU A 1 113 ? 10.494 -5.625 -8.707 1.00 93.88 113 LEU A C 1
ATOM 795 O O . LEU A 1 113 ? 10.500 -6.596 -7.952 1.00 93.88 113 LEU A O 1
ATOM 799 N N . ALA A 1 114 ? 10.271 -5.754 -10.016 1.00 94.62 114 ALA A N 1
ATOM 800 C CA . ALA A 1 114 ? 10.041 -7.035 -10.673 1.00 94.62 114 ALA A CA 1
ATOM 801 C C . ALA A 1 114 ? 11.224 -8.004 -10.506 1.00 94.62 114 ALA A C 1
ATOM 803 O O . ALA A 1 114 ? 11.001 -9.188 -10.242 1.00 94.62 114 ALA A O 1
ATOM 804 N N . ASP A 1 115 ? 12.459 -7.512 -10.633 1.00 95.25 115 ASP A N 1
ATOM 805 C CA . ASP A 1 115 ? 13.684 -8.287 -10.411 1.00 95.25 115 ASP A CA 1
ATOM 806 C C . ASP A 1 115 ? 13.807 -8.756 -8.954 1.00 95.25 115 ASP A C 1
ATOM 808 O O . ASP A 1 115 ? 14.066 -9.934 -8.690 1.00 95.25 115 ASP A O 1
ATOM 812 N N . ARG A 1 116 ? 13.522 -7.866 -7.995 1.00 94.44 116 ARG A N 1
ATOM 813 C CA . ARG A 1 116 ? 13.520 -8.194 -6.561 1.00 94.44 116 ARG A CA 1
ATOM 814 C C . ARG A 1 116 ? 12.496 -9.265 -6.212 1.00 94.44 116 ARG A C 1
ATOM 816 O O . ARG A 1 116 ? 12.843 -10.249 -5.564 1.00 94.44 116 ARG A O 1
ATOM 823 N N . LEU A 1 117 ? 11.263 -9.119 -6.693 1.00 94.50 117 LEU A N 1
ATOM 824 C CA . LEU A 1 117 ? 10.206 -10.115 -6.504 1.00 94.50 117 LEU A CA 1
ATOM 825 C C . LEU A 1 117 ? 10.584 -11.460 -7.134 1.00 94.50 117 LEU A C 1
ATOM 827 O O . LEU A 1 117 ? 10.427 -12.499 -6.497 1.00 94.50 117 LEU A O 1
ATOM 831 N N . SER A 1 118 ? 11.141 -11.447 -8.349 1.00 94.50 118 SER A N 1
ATOM 832 C CA . SER A 1 118 ? 11.586 -12.665 -9.033 1.00 94.50 118 SER A CA 1
ATOM 833 C C . SER A 1 118 ? 12.714 -13.368 -8.277 1.00 94.50 118 SER A C 1
ATOM 835 O O . SER A 1 118 ? 12.675 -14.585 -8.112 1.00 94.50 118 SER A O 1
ATOM 837 N N . THR A 1 119 ? 13.699 -12.614 -7.785 1.00 93.38 119 THR A N 1
ATOM 838 C CA . THR A 1 119 ? 14.807 -13.132 -6.965 1.00 93.38 119 THR A CA 1
ATOM 839 C C . THR A 1 119 ? 14.295 -13.752 -5.665 1.00 93.38 119 THR A C 1
ATOM 841 O O . THR A 1 119 ? 14.801 -14.779 -5.220 1.00 93.38 119 THR A O 1
ATOM 844 N N . ALA A 1 120 ? 13.246 -13.167 -5.091 1.00 90.50 120 ALA A N 1
ATOM 845 C CA . ALA A 1 120 ? 12.560 -13.660 -3.904 1.00 90.50 120 ALA A CA 1
ATOM 846 C C . ALA A 1 120 ? 11.602 -14.843 -4.181 1.00 90.50 120 ALA A C 1
ATOM 848 O O . ALA A 1 120 ? 10.972 -15.350 -3.255 1.00 90.50 120 ALA A O 1
ATOM 849 N N . GLY A 1 121 ? 11.472 -15.296 -5.435 1.00 93.12 121 GLY A N 1
ATOM 850 C CA . GLY A 1 121 ? 10.583 -16.397 -5.819 1.00 93.12 121 GLY A CA 1
ATOM 851 C C . GLY A 1 121 ? 9.094 -16.032 -5.857 1.00 93.12 121 GLY A C 1
ATOM 852 O O . GLY A 1 121 ? 8.246 -16.924 -5.864 1.00 93.12 121 GLY A O 1
ATOM 853 N N . ILE A 1 122 ? 8.756 -14.741 -5.884 1.00 93.94 122 ILE A N 1
ATOM 854 C CA . ILE A 1 122 ? 7.377 -14.248 -5.918 1.00 93.94 122 ILE A CA 1
ATOM 855 C C . ILE A 1 122 ? 6.929 -14.074 -7.371 1.00 93.94 122 ILE A C 1
ATOM 857 O O . ILE A 1 122 ? 7.485 -13.277 -8.130 1.00 93.94 122 ILE A O 1
ATOM 861 N N . ALA A 1 123 ? 5.882 -14.805 -7.756 1.00 93.81 123 ALA A N 1
ATOM 862 C CA . ALA A 1 123 ? 5.246 -14.641 -9.057 1.00 93.81 123 ALA A CA 1
ATOM 863 C C . ALA A 1 123 ? 4.473 -13.315 -9.129 1.00 93.81 123 ALA A C 1
ATOM 865 O O . ALA A 1 123 ? 3.853 -12.892 -8.153 1.00 93.81 123 ALA A O 1
ATOM 866 N N . ARG A 1 124 ? 4.464 -12.689 -10.311 1.00 94.69 124 ARG A N 1
ATOM 867 C CA . ARG A 1 124 ? 3.700 -11.464 -10.572 1.00 94.69 124 ARG A CA 1
ATOM 868 C C . ARG A 1 124 ? 2.783 -11.625 -11.777 1.00 94.69 124 ARG A C 1
ATOM 870 O O . ARG A 1 124 ? 3.167 -12.239 -12.770 1.00 94.69 124 ARG A O 1
ATOM 877 N N . ALA A 1 125 ? 1.606 -11.022 -11.699 1.00 95.69 125 ALA A N 1
ATOM 878 C CA . ALA A 1 125 ? 0.755 -10.774 -12.854 1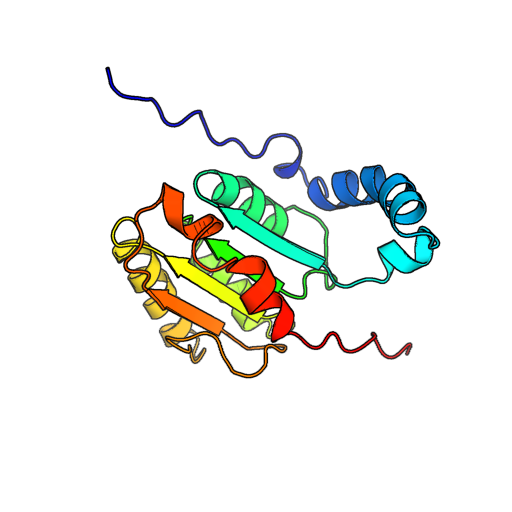.00 95.69 125 ALA A CA 1
ATOM 879 C C . ALA A 1 125 ? 1.126 -9.440 -13.522 1.00 95.69 125 ALA A C 1
ATOM 881 O O . ALA A 1 125 ? 1.617 -8.526 -12.858 1.00 95.69 125 ALA A O 1
ATOM 882 N N . THR A 1 126 ? 0.862 -9.332 -14.823 1.00 94.31 126 THR A N 1
ATOM 883 C CA . THR A 1 126 ? 1.009 -8.090 -15.608 1.00 94.31 126 THR A CA 1
ATOM 884 C C . THR A 1 126 ? -0.328 -7.397 -15.885 1.00 94.31 126 THR A C 1
ATOM 886 O O . THR A 1 126 ? -0.388 -6.379 -16.563 1.00 94.31 126 THR A O 1
ATOM 889 N N . GLU A 1 127 ? -1.413 -7.945 -15.345 1.00 91.31 127 GLU A N 1
ATOM 890 C CA . GLU A 1 127 ? -2.777 -7.427 -15.426 1.00 91.31 127 GLU A CA 1
ATOM 891 C C . GLU A 1 127 ? -3.453 -7.543 -14.056 1.00 91.31 127 GLU A C 1
ATO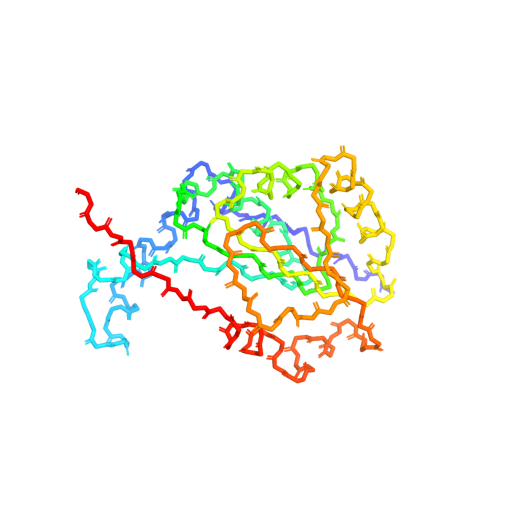M 893 O O . GLU A 1 127 ? -2.980 -8.285 -13.192 1.00 91.31 127 GLU A O 1
ATOM 898 N N . VAL A 1 128 ? -4.566 -6.827 -13.843 1.00 88.19 128 VAL A N 1
ATOM 899 C CA . VAL A 1 128 ? -5.324 -6.930 -12.586 1.00 88.19 128 VAL A CA 1
ATOM 900 C C . VAL A 1 128 ? -5.928 -8.336 -12.481 1.00 88.19 128 VAL A C 1
ATOM 902 O O . VAL A 1 128 ? -6.831 -8.662 -13.263 1.00 88.19 128 VAL A O 1
ATOM 905 N N . PRO A 1 129 ? -5.526 -9.153 -11.489 1.00 91.06 129 PRO A N 1
ATOM 906 C CA . PRO A 1 129 ? -6.046 -10.504 -11.345 1.00 91.06 129 PRO A CA 1
ATOM 907 C C . PRO A 1 129 ? -7.571 -10.529 -11.175 1.00 91.06 129 PRO A C 1
ATOM 909 O O . PRO A 1 129 ? -8.192 -9.606 -10.635 1.00 91.06 129 PRO A O 1
ATOM 912 N N . ALA A 1 130 ? -8.205 -11.622 -11.605 1.00 89.12 130 ALA A N 1
ATOM 913 C CA . ALA A 1 130 ? -9.649 -11.815 -11.439 1.00 89.12 130 ALA A CA 1
ATOM 914 C C . ALA A 1 130 ? -10.083 -11.813 -9.959 1.00 89.12 130 ALA A C 1
ATOM 916 O O . ALA A 1 130 ? -11.215 -11.448 -9.645 1.00 89.12 130 ALA A O 1
ATOM 917 N N . ARG A 1 131 ? -9.176 -12.197 -9.054 1.00 90.94 131 ARG A N 1
ATOM 918 C CA . ARG A 1 131 ? -9.367 -12.183 -7.603 1.00 90.94 131 ARG A CA 1
ATOM 919 C C . ARG A 1 131 ? -8.079 -11.743 -6.918 1.00 90.94 131 ARG A C 1
ATOM 921 O O . ARG A 1 131 ? -7.013 -12.245 -7.258 1.00 90.94 131 ARG A O 1
ATOM 928 N N . LEU A 1 132 ? -8.202 -10.864 -5.929 1.00 92.81 132 LEU A N 1
ATOM 929 C CA . LEU A 1 132 ? -7.107 -10.462 -5.050 1.00 92.81 132 LEU A CA 1
ATOM 930 C C . LEU A 1 132 ? -7.234 -11.173 -3.703 1.00 92.81 132 LEU A C 1
ATOM 932 O O . LEU A 1 132 ? -8.307 -11.191 -3.093 1.00 92.81 132 LEU A O 1
ATOM 936 N N . GLY A 1 133 ? -6.129 -11.744 -3.241 1.00 91.31 133 GLY A N 1
ATOM 937 C CA . GLY A 1 133 ? -6.003 -12.379 -1.935 1.00 91.31 133 GLY A CA 1
ATOM 938 C C . GLY A 1 133 ? -4.541 -12.443 -1.487 1.00 91.31 133 GLY A C 1
ATOM 939 O O . GLY A 1 133 ? -3.661 -12.065 -2.261 1.00 91.31 133 GLY A O 1
ATOM 940 N N . PRO A 1 134 ? -4.274 -12.909 -0.257 1.00 92.62 134 PRO A N 1
ATOM 941 C CA . PRO A 1 134 ? -2.917 -13.018 0.281 1.00 92.62 134 PRO A CA 1
ATOM 942 C C . PRO A 1 134 ? -1.934 -13.673 -0.708 1.00 92.62 134 PRO A C 1
ATOM 944 O O . PRO A 1 134 ? -2.272 -14.673 -1.344 1.00 92.62 134 PRO A O 1
ATOM 947 N N . GLY A 1 135 ? -0.756 -13.069 -0.882 1.00 92.50 135 GLY A N 1
ATOM 948 C CA . GLY A 1 135 ? 0.298 -13.506 -1.806 1.00 92.50 135 GLY A CA 1
ATOM 949 C C . GLY A 1 135 ? 0.113 -13.060 -3.261 1.00 92.50 135 GLY A C 1
ATOM 950 O O . GLY A 1 135 ? 0.963 -13.344 -4.100 1.00 92.50 135 GLY A O 1
ATOM 951 N N . THR A 1 136 ? -0.975 -12.358 -3.589 1.00 95.25 136 THR A N 1
ATOM 952 C CA . THR A 1 136 ? -1.192 -11.849 -4.951 1.00 95.25 136 THR A CA 1
ATOM 953 C C . THR A 1 136 ? -0.350 -10.601 -5.197 1.00 95.25 136 THR A C 1
ATOM 955 O O . THR A 1 136 ? -0.485 -9.616 -4.472 1.00 95.25 136 THR A O 1
ATOM 958 N N . VAL A 1 137 ? 0.459 -10.613 -6.256 1.00 96.62 137 VAL A N 1
ATOM 959 C CA . VAL A 1 137 ? 1.251 -9.459 -6.697 1.00 96.62 137 VAL A CA 1
ATOM 960 C C . VAL A 1 137 ? 0.985 -9.190 -8.176 1.00 96.62 137 VAL A C 1
ATOM 962 O O . VAL A 1 137 ? 1.076 -10.095 -9.006 1.00 96.62 137 VAL A O 1
ATOM 965 N N . ALA A 1 138 ? 0.661 -7.946 -8.517 1.00 96.56 138 ALA A N 1
ATOM 966 C CA . ALA A 1 138 ? 0.489 -7.497 -9.894 1.00 96.56 138 ALA A CA 1
ATOM 967 C C . ALA A 1 138 ? 1.249 -6.190 -10.136 1.00 96.56 138 ALA A C 1
ATOM 969 O O . ALA A 1 138 ? 1.089 -5.232 -9.379 1.00 96.56 138 ALA A O 1
ATOM 970 N N . LEU A 1 139 ? 2.055 -6.162 -11.196 1.00 95.75 139 LEU A N 1
ATOM 971 C CA . LEU A 1 139 ? 2.769 -4.980 -11.675 1.00 95.75 139 LEU A CA 1
ATOM 972 C C . LEU A 1 139 ? 2.272 -4.683 -13.089 1.00 95.75 139 LEU A C 1
ATOM 974 O O . LEU A 1 139 ? 2.451 -5.505 -13.983 1.00 95.75 139 LEU A O 1
ATOM 978 N N . ILE A 1 140 ? 1.602 -3.553 -13.267 1.00 94.38 140 ILE A N 1
ATOM 979 C CA . ILE A 1 140 ? 0.797 -3.253 -14.447 1.00 94.38 140 ILE A CA 1
ATOM 980 C C . ILE A 1 140 ? 1.339 -1.991 -15.102 1.00 94.38 140 ILE A C 1
ATOM 982 O O . ILE A 1 140 ? 1.390 -0.928 -14.477 1.00 94.38 140 ILE A O 1
ATOM 986 N N . ASP A 1 141 ? 1.689 -2.111 -16.375 1.00 92.62 141 ASP A N 1
ATOM 987 C CA . ASP A 1 141 ? 2.064 -0.967 -17.190 1.00 92.62 141 ASP A CA 1
ATOM 988 C C . ASP A 1 141 ? 0.801 -0.237 -17.664 1.00 92.62 141 ASP A C 1
ATOM 990 O O . ASP A 1 141 ? -0.175 -0.843 -18.108 1.00 92.62 141 ASP A O 1
ATOM 994 N N . SER A 1 142 ? 0.816 1.084 -17.543 1.00 91.06 142 SER A N 1
ATOM 995 C CA . SER A 1 142 ? -0.251 1.980 -17.966 1.00 91.06 142 SER A CA 1
ATOM 996 C C . SER A 1 142 ? 0.221 2.836 -19.132 1.00 91.06 142 SER A C 1
ATOM 998 O O . SER A 1 142 ? 1.289 3.443 -19.083 1.00 91.06 142 SER A O 1
ATOM 1000 N N . GLU A 1 143 ? -0.627 2.954 -20.150 1.00 90.38 143 GLU A N 1
ATOM 1001 C CA . GLU A 1 143 ? -0.418 3.878 -21.271 1.00 90.38 143 GLU A CA 1
ATOM 1002 C C . GLU A 1 143 ? -0.816 5.323 -20.924 1.00 90.38 143 GLU A C 1
ATOM 1004 O O . GLU A 1 143 ? -0.503 6.249 -21.668 1.00 90.38 143 GLU A O 1
ATOM 1009 N N . HIS A 1 144 ? -1.508 5.530 -19.799 1.00 89.62 144 HIS A N 1
ATOM 1010 C CA . HIS A 1 144 ? -1.917 6.856 -19.340 1.00 89.62 144 HIS A CA 1
ATOM 1011 C C . HIS A 1 144 ? -0.748 7.678 -18.795 1.00 89.62 144 HIS A C 1
ATOM 1013 O O . HIS A 1 144 ? 0.149 7.152 -18.129 1.00 89.62 144 HIS A O 1
ATOM 1019 N N . ASP A 1 145 ? -0.831 8.994 -18.994 1.00 89.12 145 ASP A N 1
ATOM 1020 C CA . ASP A 1 145 ? 0.080 9.953 -18.383 1.00 89.12 145 ASP A CA 1
ATOM 1021 C C . ASP A 1 145 ? -0.063 9.971 -16.854 1.00 89.12 145 ASP A C 1
ATOM 1023 O O . ASP A 1 145 ? -1.129 9.704 -16.298 1.00 89.12 145 ASP A O 1
ATOM 1027 N N . HIS A 1 146 ? 1.019 10.355 -16.166 1.00 88.69 146 HIS A N 1
ATOM 1028 C CA . HIS A 1 146 ? 1.131 10.384 -14.700 1.00 88.69 146 HIS A CA 1
ATOM 1029 C C . HIS A 1 146 ? -0.127 10.895 -13.980 1.00 88.69 146 HIS A C 1
ATOM 1031 O O . HIS A 1 146 ? -0.609 10.272 -13.038 1.00 88.69 146 HIS A O 1
ATOM 1037 N N . TRP A 1 147 ? -0.664 12.035 -14.419 1.00 89.62 147 TRP A N 1
ATOM 1038 C CA . TRP A 1 147 ? -1.798 12.692 -13.766 1.00 89.62 147 TRP A CA 1
ATOM 1039 C C . TRP A 1 147 ? -3.148 12.043 -14.067 1.00 89.62 147 TRP A C 1
ATOM 1041 O O . TRP A 1 147 ? -4.088 12.218 -13.292 1.00 89.62 147 TRP A O 1
ATOM 1051 N N . ASP A 1 148 ? -3.233 11.270 -15.144 1.00 90.25 148 ASP A N 1
ATOM 1052 C CA . ASP A 1 148 ? -4.464 10.609 -15.559 1.00 90.25 148 ASP A CA 1
ATOM 1053 C C . ASP A 1 148 ? -4.632 9.253 -14.879 1.00 90.25 148 ASP A C 1
ATOM 1055 O O . ASP A 1 148 ? -5.763 8.816 -14.671 1.00 90.25 148 ASP A O 1
ATOM 1059 N N . ILE A 1 149 ? -3.536 8.609 -14.460 1.00 88.25 149 ILE A N 1
ATOM 1060 C CA . ILE A 1 149 ? -3.551 7.270 -13.853 1.00 88.25 149 ILE A CA 1
ATOM 1061 C C . ILE A 1 149 ? -4.566 7.148 -12.701 1.00 88.25 149 ILE A C 1
ATOM 1063 O O . ILE A 1 149 ? -5.367 6.217 -12.744 1.00 88.25 149 ILE A O 1
ATOM 1067 N N . PRO A 1 150 ? -4.646 8.057 -11.705 1.00 87.00 150 PRO A N 1
ATOM 1068 C CA . PRO A 1 150 ? -5.629 7.930 -10.621 1.00 87.00 150 PRO A CA 1
ATOM 1069 C C . PRO A 1 150 ? -7.090 8.022 -11.074 1.00 87.00 150 PRO A C 1
ATOM 1071 O O . PRO A 1 150 ? -7.975 7.487 -10.404 1.00 87.00 150 PRO A O 1
ATOM 1074 N N . GLY A 1 151 ? -7.355 8.730 -12.174 1.00 83.62 151 GLY A N 1
ATOM 1075 C CA . GLY A 1 151 ? -8.694 8.908 -12.737 1.00 83.62 151 GLY A CA 1
ATOM 1076 C C . GLY A 1 151 ? -9.058 7.850 -13.779 1.00 83.62 151 GLY A C 1
ATOM 1077 O O . GLY A 1 151 ? -10.241 7.547 -13.957 1.00 83.62 151 GLY A O 1
ATOM 1078 N N . ALA A 1 152 ? -8.058 7.264 -14.436 1.00 82.19 152 ALA A N 1
ATOM 1079 C CA . ALA A 1 152 ? -8.201 6.335 -15.544 1.00 82.19 152 ALA A CA 1
ATOM 1080 C C . ALA A 1 152 ? -8.944 5.066 -15.119 1.00 82.19 152 ALA A C 1
ATOM 1082 O O . ALA A 1 152 ? -8.408 4.186 -14.450 1.00 82.19 152 ALA A O 1
ATOM 1083 N N . GLY A 1 153 ? -10.228 4.987 -15.474 1.00 67.44 153 GLY A N 1
ATOM 1084 C CA . GLY A 1 153 ? -11.048 3.816 -15.172 1.00 67.44 153 GLY A CA 1
ATOM 1085 C C . GLY A 1 153 ? -11.227 3.541 -13.677 1.00 67.44 153 GLY A C 1
ATOM 1086 O O . GLY A 1 153 ? -11.633 2.434 -13.326 1.00 67.44 153 GLY A O 1
ATOM 1087 N N . ARG A 1 154 ? -10.971 4.529 -12.798 1.00 75.62 154 ARG A N 1
ATOM 1088 C CA . ARG A 1 154 ? -11.143 4.391 -11.341 1.00 75.62 154 ARG A CA 1
ATOM 1089 C C . ARG A 1 154 ? -10.343 3.199 -10.784 1.00 75.62 154 ARG A C 1
ATOM 1091 O O . ARG A 1 154 ? -10.928 2.279 -10.204 1.00 75.62 154 ARG A O 1
ATOM 1098 N N . PRO A 1 155 ? -9.006 3.192 -10.941 1.00 80.62 155 PRO A N 1
ATOM 1099 C CA . PRO A 1 155 ? -8.188 1.996 -10.763 1.00 80.62 155 PRO A CA 1
ATOM 1100 C C . PRO A 1 155 ? -8.290 1.445 -9.342 1.00 80.62 155 PRO A C 1
ATOM 1102 O O . PRO A 1 155 ? -8.406 0.239 -9.169 1.00 80.62 155 PRO A O 1
ATOM 1105 N N . VAL A 1 156 ? -8.362 2.306 -8.321 1.00 83.25 156 VAL A N 1
ATOM 1106 C CA . VAL A 1 156 ? -8.544 1.863 -6.931 1.00 83.25 156 VAL A CA 1
ATOM 1107 C C . VAL A 1 156 ? -9.873 1.129 -6.758 1.00 83.25 156 VAL A C 1
ATOM 1109 O O . VAL A 1 156 ? -9.883 0.028 -6.217 1.00 83.25 156 VAL A O 1
ATOM 1112 N N . GLN A 1 157 ? -10.996 1.678 -7.238 1.00 85.06 157 GLN A N 1
ATOM 1113 C CA . GLN A 1 157 ? -12.284 0.981 -7.138 1.00 85.06 157 GLN A CA 1
ATOM 1114 C C . GLN A 1 157 ? -12.296 -0.317 -7.956 1.00 85.06 157 GLN A C 1
ATOM 1116 O O . GLN A 1 157 ? -12.806 -1.331 -7.481 1.00 85.06 157 GLN A O 1
ATOM 1121 N N . ALA A 1 158 ? -11.715 -0.305 -9.158 1.00 85.56 158 ALA 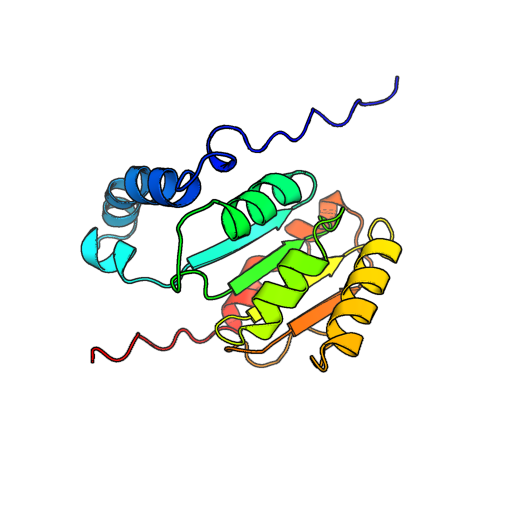A N 1
ATOM 1122 C CA . ALA A 1 158 ? -11.612 -1.487 -10.007 1.00 85.56 158 ALA A CA 1
ATOM 1123 C C . ALA A 1 158 ? -10.797 -2.600 -9.328 1.00 85.56 158 ALA A C 1
ATOM 1125 O O . ALA A 1 158 ? -11.253 -3.740 -9.272 1.00 85.56 158 ALA A O 1
ATOM 1126 N N . ILE A 1 159 ? -9.648 -2.265 -8.737 1.00 89.38 159 ILE A N 1
ATOM 1127 C CA . ILE A 1 159 ? -8.803 -3.181 -7.960 1.00 89.38 159 ILE A CA 1
ATOM 1128 C C . ILE A 1 159 ? -9.577 -3.714 -6.752 1.00 89.38 159 ILE A C 1
ATOM 1130 O O . ILE A 1 159 ? -9.705 -4.926 -6.587 1.00 89.38 159 ILE A O 1
ATOM 1134 N N . LEU A 1 160 ? -10.166 -2.830 -5.943 1.00 88.69 160 LEU A N 1
ATOM 1135 C CA . LEU A 1 160 ? -10.899 -3.225 -4.738 1.00 88.69 160 LEU A CA 1
ATOM 1136 C C . LEU A 1 160 ? -12.114 -4.108 -5.043 1.00 88.69 160 LEU A C 1
ATOM 1138 O O . LEU A 1 160 ? -12.432 -4.983 -4.245 1.00 88.69 160 LEU A O 1
ATOM 1142 N N . SER A 1 161 ? -12.747 -3.965 -6.213 1.00 89.31 161 SER A N 1
ATOM 1143 C CA . SER A 1 161 ? -13.843 -4.851 -6.637 1.00 89.31 161 SER A CA 1
ATOM 1144 C C . SER A 1 161 ? -13.420 -6.316 -6.824 1.00 89.31 161 SER A C 1
ATOM 1146 O O . SER A 1 161 ? -14.261 -7.213 -6.785 1.00 89.31 161 SER A O 1
ATOM 1148 N N . ARG A 1 162 ? -12.119 -6.573 -7.014 1.00 89.44 162 ARG A N 1
ATOM 1149 C CA . ARG A 1 162 ? -11.539 -7.920 -7.139 1.00 89.44 162 ARG A CA 1
ATOM 1150 C C . ARG A 1 162 ? -11.115 -8.500 -5.795 1.00 89.44 162 ARG A C 1
ATOM 1152 O O . ARG A 1 162 ? -10.820 -9.694 -5.717 1.00 89.44 162 ARG A O 1
ATOM 1159 N N . TRP A 1 163 ? -11.069 -7.684 -4.744 1.00 89.56 163 TRP A N 1
ATOM 1160 C CA . TRP A 1 163 ? -10.717 -8.132 -3.408 1.00 89.56 163 TRP A CA 1
ATOM 1161 C C . TRP A 1 163 ? -11.957 -8.597 -2.653 1.00 89.56 163 TRP A C 1
ATOM 1163 O O . TRP A 1 163 ? -12.891 -7.844 -2.398 1.00 89.56 163 TRP A O 1
ATOM 1173 N N . THR A 1 164 ? -11.943 -9.862 -2.248 1.00 75.00 164 THR A N 1
ATOM 1174 C CA . THR A 1 164 ? -12.903 -10.384 -1.279 1.00 75.00 164 THR A CA 1
ATOM 1175 C C . THR A 1 164 ? -12.232 -10.402 0.083 1.00 75.00 164 THR A C 1
ATOM 1177 O O . THR A 1 164 ? -11.377 -11.257 0.330 1.00 75.00 164 THR A O 1
ATOM 1180 N N . SER A 1 165 ? -12.597 -9.473 0.967 1.00 63.59 165 SER A N 1
ATOM 1181 C CA . SER A 1 165 ? -12.164 -9.541 2.359 1.00 63.59 165 SER A CA 1
ATOM 1182 C C . SER A 1 165 ? -12.776 -10.791 2.996 1.00 63.59 165 SER A C 1
ATOM 1184 O O . SER A 1 165 ? -13.994 -10.951 3.071 1.00 63.59 165 SER A O 1
ATOM 1186 N N . ARG A 1 166 ? -11.931 -11.729 3.432 1.00 53.09 166 ARG A N 1
ATOM 1187 C CA . ARG A 1 166 ? -12.376 -12.729 4.403 1.00 53.09 166 ARG A CA 1
ATOM 1188 C C . ARG A 1 166 ? -12.510 -11.998 5.742 1.00 53.09 166 ARG A C 1
ATOM 1190 O O . ARG A 1 166 ? -11.556 -11.316 6.123 1.00 53.09 166 ARG A O 1
ATOM 1197 N N . PRO A 1 167 ? -13.641 -12.102 6.459 1.00 44.75 167 PRO A N 1
ATOM 1198 C CA . PRO A 1 167 ? -13.647 -11.705 7.855 1.00 44.75 167 PRO A CA 1
ATOM 1199 C C . PRO A 1 167 ? -12.586 -12.536 8.580 1.00 44.75 167 PRO A C 1
ATOM 1201 O O . PRO A 1 167 ? -12.460 -13.732 8.313 1.00 44.75 167 PRO A O 1
ATOM 1204 N N . ALA A 1 168 ? -11.809 -11.900 9.458 1.00 44.44 168 ALA A N 1
ATOM 1205 C CA . ALA A 1 168 ? -10.908 -12.625 10.340 1.00 44.44 168 ALA A CA 1
ATOM 1206 C C . ALA A 1 168 ? -11.743 -13.647 11.123 1.00 44.44 168 ALA A C 1
ATOM 1208 O O . ALA A 1 168 ? -12.669 -13.272 11.849 1.00 44.44 168 ALA A O 1
ATOM 1209 N N . GLU A 1 169 ? -11.467 -14.936 10.928 1.00 35.56 169 GLU A N 1
ATOM 1210 C CA . GLU A 1 169 ? -12.031 -15.968 11.787 1.00 35.56 169 GLU A CA 1
ATOM 1211 C C . GLU A 1 169 ? -11.519 -15.682 13.201 1.00 35.56 169 GLU A C 1
ATOM 1213 O O . GLU A 1 169 ? -10.312 -15.628 13.442 1.00 35.56 169 GLU A O 1
ATOM 1218 N N . ARG A 1 170 ? -12.448 -15.382 14.114 1.00 37.53 170 ARG A N 1
ATOM 1219 C CA . ARG A 1 170 ? -12.142 -15.192 15.531 1.00 37.53 170 ARG A CA 1
ATOM 1220 C C . ARG A 1 170 ? -11.651 -16.534 16.076 1.00 37.53 170 ARG A C 1
ATOM 1222 O O . ARG A 1 170 ? -12.465 -17.444 16.217 1.00 37.53 170 ARG A O 1
ATOM 1229 N N . GLY A 1 171 ? -10.342 -16.643 16.302 1.00 35.62 171 GLY A N 1
ATOM 1230 C CA . GLY A 1 171 ? -9.737 -17.671 17.153 1.00 35.62 171 GLY A CA 1
ATOM 1231 C C . GLY A 1 171 ? -9.934 -17.358 18.628 1.00 35.62 171 GLY A C 1
ATOM 1232 O O . GLY A 1 171 ? -10.098 -16.159 18.954 1.00 35.62 171 GLY A O 1
#

pLDDT: mean 86.71, std 13.93, range [34.81, 97.75]

Radius of gyration: 16.26 Å; chains: 1; bounding box: 38×45×38 Å

Sequence (171 aa):
LGLEVADSYPGKLGRPGGTAALIAEATPQLAELAGTSAAQIEALPLVLAGFSGGWRALESSLIHGGLGQRVAGIVVLDALFGGFDTVAEWCLDGRGWLVAVSGSRCADAMATLADRLSTAGIARATEVPARLGPGTVALIDSEHDHWDIPGAGRPVQAILSRWTSRPAERG